Protein AF-A0A6B2K3G0-F1 (afdb_monomer_lite)

InterPro domains:
  IPR049713 Pr6Pr membrane protein-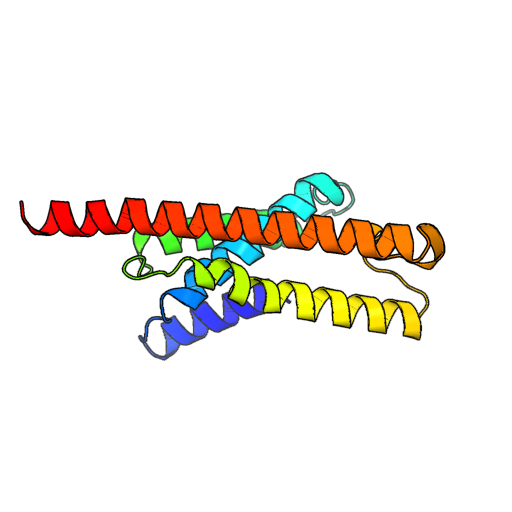like [NF038065] (28-147)

Structure (mmCIF, N/CA/C/O backbone):
data_AF-A0A6B2K3G0-F1
#
_entry.id   AF-A0A6B2K3G0-F1
#
loop_
_atom_site.group_PDB
_atom_site.id
_atom_site.type_symbol
_atom_site.label_atom_id
_atom_site.label_alt_id
_atom_site.label_comp_id
_atom_site.label_asym_id
_atom_site.label_entity_id
_atom_site.label_seq_id
_atom_site.pdbx_PDB_ins_code
_atom_site.Cartn_x
_atom_site.Cartn_y
_atom_site.Cartn_z
_atom_site.occupancy
_atom_site.B_iso_or_equiv
_atom_site.auth_seq_id
_atom_site.auth_comp_id
_atom_site.auth_asym_id
_atom_site.auth_atom_id
_atom_site.pdbx_PDB_model_num
ATOM 1 N N . MET A 1 1 ? 10.092 -2.793 0.991 1.00 72.56 1 MET A N 1
ATOM 2 C CA . MET A 1 1 ? 9.724 -1.610 1.808 1.00 72.56 1 MET A CA 1
ATOM 3 C C . MET A 1 1 ? 8.441 -1.836 2.607 1.00 72.56 1 MET A C 1
ATOM 5 O O . MET A 1 1 ? 8.495 -1.721 3.820 1.00 72.56 1 MET A O 1
ATOM 9 N N . THR A 1 2 ? 7.319 -2.225 1.991 1.00 83.81 2 THR A N 1
ATOM 10 C CA . THR A 1 2 ? 6.029 -2.408 2.698 1.00 83.81 2 THR A CA 1
ATOM 11 C C . THR A 1 2 ? 6.069 -3.428 3.845 1.00 83.81 2 THR A C 1
ATOM 13 O O . THR A 1 2 ? 5.477 -3.186 4.888 1.00 83.81 2 THR A O 1
ATOM 16 N N . ASN A 1 3 ? 6.826 -4.523 3.719 1.00 86.69 3 ASN A N 1
ATOM 17 C CA . ASN A 1 3 ? 6.933 -5.511 4.803 1.00 86.69 3 ASN A CA 1
ATOM 18 C C . ASN A 1 3 ? 7.649 -4.964 6.048 1.00 86.69 3 ASN A C 1
ATOM 20 O O . ASN A 1 3 ? 7.252 -5.284 7.160 1.00 86.69 3 ASN A O 1
ATOM 24 N N . TRP A 1 4 ? 8.609 -4.048 5.885 1.00 88.56 4 TRP A N 1
ATOM 25 C CA . TRP A 1 4 ? 9.209 -3.343 7.021 1.00 88.56 4 TRP A CA 1
ATOM 26 C C . TRP A 1 4 ? 8.207 -2.423 7.721 1.00 88.56 4 TRP A C 1
ATOM 28 O O . TRP A 1 4 ? 8.224 -2.347 8.945 1.00 88.56 4 TRP A O 1
ATOM 38 N N . LEU A 1 5 ? 7.297 -1.779 6.974 1.00 91.56 5 LEU A N 1
ATOM 39 C CA . LEU A 1 5 ? 6.210 -1.002 7.579 1.00 91.56 5 LEU A CA 1
ATOM 40 C C . LEU A 1 5 ? 5.283 -1.887 8.408 1.00 91.56 5 LEU A C 1
ATOM 42 O O . LEU A 1 5 ? 4.907 -1.491 9.508 1.00 91.56 5 LEU A O 1
ATOM 46 N N . VAL A 1 6 ? 4.928 -3.070 7.899 1.00 92.69 6 VAL A N 1
ATOM 47 C CA . VAL A 1 6 ? 4.128 -4.050 8.646 1.00 92.69 6 VAL A CA 1
ATOM 48 C C . VAL A 1 6 ? 4.860 -4.424 9.931 1.00 92.69 6 VAL A C 1
ATOM 50 O O . VAL A 1 6 ? 4.324 -4.205 11.012 1.00 92.69 6 VAL A O 1
ATOM 53 N N . THR A 1 7 ? 6.105 -4.892 9.837 1.00 92.44 7 THR A N 1
ATOM 54 C CA . THR A 1 7 ? 6.894 -5.293 11.008 1.00 92.44 7 THR A CA 1
ATOM 55 C C . THR A 1 7 ? 7.005 -4.167 12.033 1.00 92.44 7 THR A C 1
ATOM 57 O O . THR A 1 7 ? 6.699 -4.380 13.201 1.00 92.44 7 THR A O 1
ATOM 60 N N . ALA A 1 8 ? 7.360 -2.951 11.609 1.00 93.44 8 ALA A N 1
ATOM 61 C CA . ALA A 1 8 ? 7.457 -1.796 12.499 1.00 93.44 8 ALA A CA 1
ATOM 62 C C . ALA A 1 8 ? 6.113 -1.457 13.163 1.00 93.44 8 ALA A C 1
ATOM 64 O O . ALA A 1 8 ? 6.071 -1.163 14.353 1.00 93.44 8 ALA A O 1
ATOM 65 N N . SER A 1 9 ? 5.009 -1.549 12.417 1.00 93.00 9 SER A N 1
ATOM 66 C CA . SER A 1 9 ? 3.659 -1.291 12.929 1.00 93.00 9 SER A CA 1
ATOM 67 C C . SER A 1 9 ? 3.262 -2.293 14.016 1.00 93.00 9 SER A C 1
ATOM 69 O O . SER A 1 9 ? 2.759 -1.899 15.065 1.00 93.00 9 SER A O 1
ATOM 71 N N . PHE A 1 10 ? 3.507 -3.586 13.791 1.00 93.00 10 PHE A N 1
ATOM 72 C CA . PHE A 1 10 ? 3.187 -4.628 14.768 1.00 93.00 10 PHE A CA 1
ATOM 73 C C . PHE A 1 10 ? 4.125 -4.605 15.978 1.00 93.00 10 PHE A C 1
ATOM 75 O O . PHE A 1 10 ? 3.652 -4.758 17.101 1.00 93.00 10 PHE A O 1
ATOM 82 N N . LEU A 1 11 ? 5.419 -4.337 15.779 1.00 94.62 11 LEU A N 1
ATOM 83 C CA . LEU A 1 11 ? 6.362 -4.137 16.882 1.00 94.62 11 LEU A CA 1
ATOM 84 C C . LEU A 1 11 ? 5.977 -2.933 17.741 1.00 94.62 11 LEU A C 1
ATOM 86 O O . LEU A 1 11 ? 6.011 -3.028 18.962 1.00 94.62 11 LEU A O 1
ATOM 90 N N . TRP A 1 12 ? 5.562 -1.826 17.122 1.00 94.75 12 TRP A N 1
ATOM 91 C CA . TRP A 1 12 ? 5.079 -0.656 17.849 1.00 94.75 12 TRP A CA 1
ATOM 92 C C . TRP A 1 12 ? 3.866 -0.990 18.722 1.00 94.75 12 TRP A C 1
ATOM 94 O O . TRP A 1 12 ? 3.862 -0.668 19.909 1.00 94.75 12 TRP A O 1
ATOM 104 N N . MET A 1 13 ? 2.858 -1.668 18.162 1.00 93.38 13 MET A N 1
ATOM 105 C CA . MET A 1 13 ? 1.674 -2.087 18.923 1.00 93.38 13 MET A CA 1
ATOM 106 C C . MET A 1 13 ? 2.043 -3.033 20.073 1.00 93.38 13 MET A C 1
ATOM 108 O O . MET A 1 13 ? 1.527 -2.875 21.175 1.00 93.38 13 MET A O 1
ATOM 112 N N . ALA A 1 14 ? 2.964 -3.974 19.845 1.00 93.44 14 ALA A N 1
ATOM 113 C CA . ALA A 1 14 ? 3.429 -4.905 20.871 1.00 93.44 14 ALA A CA 1
ATOM 114 C C . ALA A 1 14 ? 4.224 -4.212 21.991 1.00 93.44 14 ALA A C 1
ATOM 116 O O . ALA A 1 14 ? 4.052 -4.546 23.158 1.00 93.44 14 ALA A O 1
ATOM 117 N N . ALA A 1 15 ? 5.075 -3.240 21.650 1.00 94.94 15 ALA A N 1
ATOM 118 C CA . ALA A 1 15 ? 5.922 -2.537 22.611 1.00 94.94 15 ALA A CA 1
ATOM 119 C C . ALA A 1 15 ? 5.160 -1.489 23.436 1.00 94.94 15 ALA A C 1
ATOM 121 O O . ALA A 1 15 ? 5.487 -1.265 24.597 1.00 94.94 15 ALA A O 1
ATOM 122 N N . THR A 1 16 ? 4.166 -0.827 22.838 1.00 93.00 16 THR A N 1
ATOM 123 C CA . THR A 1 16 ? 3.450 0.293 23.476 1.00 93.00 16 THR A CA 1
ATOM 124 C C . THR A 1 16 ? 2.084 -0.095 24.035 1.00 93.00 16 THR A C 1
ATOM 126 O O . THR A 1 16 ? 1.527 0.640 24.844 1.00 93.00 16 THR A O 1
ATOM 129 N N . GLY A 1 17 ? 1.503 -1.207 23.573 1.00 88.88 17 GLY A N 1
ATOM 130 C CA . GLY A 1 17 ? 0.100 -1.550 23.821 1.00 88.88 17 GLY A CA 1
ATOM 131 C C . GLY A 1 17 ? -0.897 -0.613 23.122 1.00 88.88 17 GLY A C 1
ATOM 132 O O . GLY A 1 17 ? -2.107 -0.799 23.247 1.00 88.88 17 GLY A O 1
ATOM 133 N N . CYS A 1 18 ? -0.426 0.395 22.377 1.00 87.69 18 CYS A N 1
ATOM 134 C CA . CYS A 1 18 ? -1.277 1.362 21.698 1.00 87.69 18 CYS A CA 1
ATOM 135 C C . CYS A 1 18 ? -1.667 0.866 20.303 1.00 87.69 18 CYS A C 1
ATOM 137 O O . CYS A 1 18 ? -0.814 0.542 19.476 1.00 87.69 18 CYS A O 1
ATOM 139 N N . GLY A 1 19 ? -2.968 0.878 20.012 1.00 85.81 19 GLY A N 1
ATOM 140 C CA . GLY A 1 19 ? -3.477 0.613 18.669 1.00 85.81 19 GLY A CA 1
ATOM 141 C C . GLY A 1 19 ? -3.107 1.716 17.671 1.00 85.81 19 GLY A C 1
ATOM 142 O O . GLY A 1 19 ? -2.930 2.882 18.025 1.00 85.81 19 GLY A O 1
ATOM 143 N N . LEU A 1 20 ? -3.031 1.352 16.392 1.00 88.00 20 LEU A N 1
ATOM 144 C CA . LEU A 1 20 ? -2.823 2.302 15.298 1.00 88.00 20 LEU A CA 1
ATOM 145 C C . LEU A 1 20 ? -4.160 2.908 14.855 1.00 88.00 20 LEU A C 1
ATOM 147 O O . LEU A 1 20 ? -5.193 2.236 14.823 1.00 88.00 20 LEU A O 1
ATOM 151 N N . GLY A 1 21 ? -4.150 4.186 14.469 1.00 86.88 21 GLY A N 1
ATOM 152 C CA . GLY A 1 21 ? -5.357 4.856 13.981 1.00 86.88 21 GLY A CA 1
ATOM 153 C C . GLY A 1 21 ? -5.921 4.168 12.734 1.00 86.88 21 GLY A C 1
ATOM 154 O O . GLY A 1 21 ? -5.164 3.809 11.841 1.00 86.88 21 GLY A O 1
ATOM 155 N N . ARG A 1 22 ? -7.252 4.043 12.636 1.00 89.06 22 ARG A N 1
ATOM 156 C CA . ARG A 1 22 ? -8.009 3.298 11.595 1.00 89.06 22 ARG A CA 1
ATOM 157 C C . ARG A 1 22 ? -7.526 3.420 10.142 1.00 89.06 22 ARG A C 1
ATOM 159 O O . ARG A 1 22 ? -7.678 2.483 9.365 1.00 89.06 22 ARG A O 1
ATOM 166 N N . LEU A 1 23 ? -6.959 4.568 9.764 1.00 92.88 23 LEU A N 1
ATOM 167 C CA . LEU A 1 23 ? -6.423 4.799 8.420 1.00 92.88 23 LEU A CA 1
ATOM 168 C C . LEU A 1 23 ? -5.218 3.904 8.116 1.00 92.88 23 LEU A C 1
ATOM 170 O O . LEU A 1 23 ? -5.066 3.454 6.985 1.00 92.88 23 LEU A O 1
ATOM 174 N N . TRP A 1 24 ? -4.357 3.663 9.101 1.00 94.25 24 TRP A N 1
ATOM 175 C CA . TRP A 1 24 ? -3.071 3.015 8.885 1.00 94.25 24 TRP A CA 1
ATOM 176 C C . TRP A 1 24 ? -3.186 1.494 8.712 1.00 94.25 24 TRP A C 1
ATOM 178 O O . TRP A 1 24 ? -2.733 1.003 7.680 1.00 94.25 24 TRP A O 1
ATOM 188 N N . PRO A 1 25 ? -3.865 0.736 9.602 1.00 93.94 25 PRO A N 1
ATOM 189 C CA . PRO A 1 25 ? -4.087 -0.697 9.410 1.00 93.94 25 PRO A CA 1
ATOM 190 C C . PRO A 1 25 ? -4.761 -1.053 8.085 1.00 93.94 25 PRO A C 1
ATOM 192 O O . PRO A 1 25 ? -4.322 -1.972 7.403 1.00 93.94 25 PRO A O 1
ATOM 195 N N . ALA A 1 26 ? -5.793 -0.306 7.686 1.00 94.44 26 ALA 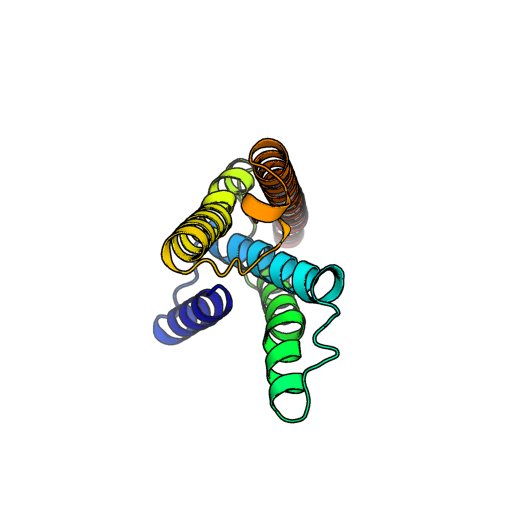A N 1
ATOM 196 C CA . ALA A 1 26 ? -6.451 -0.544 6.406 1.00 94.44 26 ALA A CA 1
ATOM 197 C C . ALA A 1 26 ? -5.517 -0.208 5.222 1.00 94.44 26 ALA A C 1
ATOM 199 O O . ALA A 1 26 ? -5.466 -0.951 4.245 1.00 94.44 26 ALA A O 1
ATOM 200 N N . GLY A 1 27 ? -4.688 0.835 5.335 1.00 95.38 27 GLY A N 1
ATOM 201 C CA . GLY A 1 27 ? -3.620 1.097 4.364 1.00 95.38 27 GLY A CA 1
ATOM 202 C C . GLY A 1 27 ? -2.641 -0.076 4.237 1.00 95.38 27 GLY A C 1
ATOM 203 O O . GLY A 1 27 ? -2.354 -0.508 3.123 1.00 95.38 27 GLY A O 1
ATOM 204 N N . LEU A 1 28 ? -2.198 -0.660 5.360 1.00 95.75 28 LEU A N 1
ATOM 205 C CA . LEU A 1 28 ? -1.323 -1.841 5.363 1.00 95.75 28 LEU A CA 1
ATOM 206 C C . LEU A 1 28 ? -1.958 -3.029 4.629 1.00 95.75 28 LEU A C 1
ATOM 208 O O . LEU A 1 28 ? -1.271 -3.672 3.835 1.00 95.75 28 LEU A O 1
ATOM 212 N N . VAL A 1 29 ? -3.252 -3.295 4.845 1.00 96.75 29 VAL A N 1
ATOM 213 C CA . VAL A 1 29 ? -3.991 -4.338 4.110 1.00 96.75 29 VAL A CA 1
ATOM 214 C C . VAL A 1 29 ? -3.950 -4.064 2.610 1.00 96.75 29 VAL A C 1
ATOM 216 O O . VAL A 1 29 ? -3.542 -4.933 1.847 1.00 96.75 29 VAL A O 1
ATOM 219 N N . LEU A 1 30 ? -4.306 -2.851 2.179 1.00 96.31 30 LEU A N 1
ATOM 220 C CA . LEU A 1 30 ? -4.311 -2.491 0.760 1.00 96.31 30 LEU A CA 1
ATOM 221 C C . LEU A 1 30 ? -2.924 -2.655 0.122 1.00 96.31 30 LEU A C 1
ATOM 223 O O . LEU A 1 30 ? -2.785 -3.293 -0.922 1.00 96.31 30 LEU A O 1
ATOM 227 N N . TRP A 1 31 ? -1.891 -2.085 0.747 1.00 95.88 31 TRP A N 1
ATOM 228 C CA . TRP A 1 31 ? -0.540 -2.092 0.192 1.00 95.88 31 TRP A CA 1
ATOM 229 C C . TRP A 1 31 ? 0.046 -3.502 0.125 1.00 95.88 31 TRP A C 1
ATOM 231 O O . TRP A 1 31 ? 0.693 -3.835 -0.865 1.00 95.88 31 TRP A O 1
ATOM 241 N N . THR A 1 32 ? -0.174 -4.335 1.147 1.00 95.06 32 THR A N 1
ATOM 242 C CA . THR A 1 32 ? 0.320 -5.723 1.165 1.00 95.06 32 THR A CA 1
ATOM 243 C C . THR A 1 32 ? -0.469 -6.629 0.224 1.00 95.06 32 THR A C 1
ATOM 245 O O . THR A 1 32 ? 0.142 -7.432 -0.479 1.00 95.06 32 THR A O 1
ATOM 248 N N . ALA A 1 33 ? -1.793 -6.464 0.131 1.00 94.06 33 ALA A N 1
ATOM 249 C CA . ALA A 1 33 ? -2.634 -7.224 -0.792 1.00 94.06 33 ALA A CA 1
ATOM 250 C C . ALA A 1 33 ? -2.234 -6.982 -2.252 1.00 94.06 33 ALA A C 1
ATOM 252 O O . ALA A 1 33 ? -2.054 -7.935 -3.010 1.00 94.06 33 ALA A O 1
ATOM 253 N N . ILE A 1 34 ? -2.020 -5.721 -2.643 1.00 90.25 34 ILE A N 1
ATOM 254 C CA . ILE A 1 34 ? -1.589 -5.413 -4.010 1.00 90.25 34 ILE A CA 1
ATOM 255 C C . ILE A 1 34 ? -0.156 -5.899 -4.262 1.00 90.25 34 ILE A C 1
ATOM 257 O O . ILE A 1 34 ? 0.135 -6.389 -5.351 1.00 90.25 34 ILE A O 1
ATOM 261 N N . LEU A 1 35 ? 0.728 -5.853 -3.258 1.00 90.31 35 LEU A N 1
ATOM 262 C CA . LEU A 1 35 ? 2.072 -6.428 -3.371 1.00 90.31 35 LEU A CA 1
ATOM 263 C C . LEU A 1 35 ? 2.025 -7.934 -3.679 1.00 90.31 35 LEU A C 1
ATOM 265 O O . LEU A 1 35 ? 2.785 -8.413 -4.520 1.00 90.31 35 LEU A O 1
ATOM 269 N N . GLY A 1 36 ? 1.139 -8.675 -3.007 1.00 90.12 36 GLY A N 1
ATOM 270 C CA . GLY A 1 36 ? 0.903 -10.093 -3.278 1.00 90.12 36 GLY A CA 1
ATOM 271 C C . GLY A 1 36 ? 0.310 -10.326 -4.666 1.00 90.12 36 GLY A C 1
ATOM 272 O O . GLY A 1 36 ? 0.807 -11.159 -5.421 1.00 90.12 36 GLY A O 1
ATOM 273 N N . LEU A 1 37 ? -0.695 -9.531 -5.046 1.00 89.81 37 LEU A N 1
ATOM 274 C CA . LEU A 1 37 ? -1.326 -9.609 -6.364 1.00 89.81 37 LEU A CA 1
ATOM 275 C C . LEU A 1 37 ? -0.309 -9.415 -7.494 1.00 89.81 37 LEU A C 1
ATOM 277 O O . LEU A 1 37 ? -0.254 -10.227 -8.414 1.00 89.81 37 LEU A O 1
ATOM 281 N N . VAL A 1 38 ? 0.521 -8.373 -7.415 1.00 87.00 38 VAL A N 1
ATOM 282 C CA . VAL A 1 38 ? 1.575 -8.096 -8.402 1.00 87.00 38 VAL A CA 1
ATOM 283 C C . VAL A 1 38 ? 2.585 -9.240 -8.451 1.00 87.00 38 VAL A C 1
ATOM 285 O O . VAL A 1 38 ? 2.966 -9.669 -9.536 1.00 87.00 38 VAL A O 1
ATOM 288 N N . PHE A 1 39 ? 2.983 -9.779 -7.298 1.00 87.69 39 PHE A N 1
ATOM 289 C CA . PHE A 1 39 ? 3.929 -10.889 -7.242 1.00 87.69 39 PHE A CA 1
ATOM 290 C C . PHE A 1 39 ? 3.406 -12.145 -7.952 1.00 87.69 39 PHE A C 1
ATOM 292 O O . PHE A 1 39 ? 4.119 -12.737 -8.760 1.00 87.69 39 PHE A O 1
ATOM 299 N N . PHE A 1 40 ? 2.157 -12.539 -7.694 1.00 87.00 40 PHE A N 1
ATOM 300 C CA . PHE A 1 40 ? 1.591 -13.749 -8.294 1.00 87.00 40 PHE A CA 1
ATOM 301 C C . PHE A 1 40 ? 1.177 -13.578 -9.754 1.00 87.00 40 PHE A C 1
ATOM 303 O O . PHE A 1 40 ? 1.262 -14.542 -10.509 1.00 87.00 40 PHE A O 1
ATOM 310 N N . THR A 1 41 ? 0.748 -12.382 -10.162 1.00 83.12 41 THR A N 1
ATOM 311 C CA . THR A 1 41 ? 0.238 -12.157 -11.525 1.00 83.12 41 THR A CA 1
ATOM 312 C C . THR A 1 41 ? 1.305 -11.642 -12.484 1.00 83.12 41 THR A C 1
ATOM 314 O O . THR A 1 41 ? 1.446 -12.180 -13.576 1.00 83.12 41 THR A O 1
ATOM 317 N N . LEU A 1 42 ? 2.075 -10.625 -12.088 1.00 79.31 42 LEU A N 1
ATOM 318 C CA . LEU A 1 42 ? 3.036 -9.954 -12.968 1.00 79.31 42 LEU A CA 1
ATOM 319 C C . LEU A 1 42 ? 4.453 -10.517 -12.843 1.00 79.31 42 LEU A C 1
ATOM 321 O O . LEU A 1 42 ? 5.202 -10.474 -13.812 1.00 79.31 42 LEU A O 1
ATOM 325 N N . LEU A 1 43 ? 4.830 -11.040 -11.671 1.00 80.06 43 LEU A N 1
ATOM 326 C CA . LEU A 1 43 ? 6.187 -11.552 -11.409 1.00 80.06 43 LEU A CA 1
ATOM 327 C C . LEU A 1 43 ? 6.277 -13.088 -11.421 1.00 80.06 43 LEU A C 1
ATOM 329 O O . LEU A 1 43 ? 7.281 -13.656 -10.989 1.00 80.06 43 LEU A O 1
ATOM 333 N N . GLY A 1 44 ? 5.229 -13.777 -11.883 1.00 81.06 44 GLY A N 1
ATOM 334 C CA . GLY A 1 44 ? 5.228 -15.236 -12.032 1.00 81.06 44 GLY A CA 1
ATOM 335 C C . GLY A 1 44 ? 5.322 -16.014 -10.714 1.00 81.06 44 GLY A C 1
ATOM 336 O O . GLY A 1 44 ? 5.774 -17.157 -10.705 1.00 81.06 44 GLY A O 1
ATOM 337 N N . GLY A 1 45 ? 4.951 -15.407 -9.581 1.00 79.38 45 GLY A N 1
ATOM 338 C CA . GLY A 1 45 ? 4.842 -16.094 -8.289 1.00 79.38 45 GLY A CA 1
ATOM 339 C C . GLY A 1 45 ? 6.161 -16.627 -7.719 1.00 79.38 45 GLY A C 1
ATOM 340 O O . GLY A 1 45 ? 6.146 -17.553 -6.903 1.00 79.38 45 GLY A O 1
ATOM 341 N N . GLY A 1 46 ? 7.299 -16.077 -8.151 1.00 74.75 46 GLY A N 1
ATOM 342 C CA . GLY A 1 46 ? 8.621 -16.539 -7.725 1.00 74.75 46 GLY A CA 1
ATOM 343 C C . GLY A 1 46 ? 8.994 -17.903 -8.302 1.00 74.75 46 GLY A C 1
ATOM 344 O O . GLY A 1 46 ? 9.659 -18.679 -7.629 1.00 74.75 46 GLY A O 1
ATOM 345 N N . ALA A 1 47 ? 8.566 -18.219 -9.528 1.00 70.31 47 ALA A N 1
ATOM 346 C CA . ALA A 1 47 ? 8.895 -19.482 -10.197 1.00 70.31 47 ALA A CA 1
ATOM 347 C C . ALA A 1 47 ? 10.409 -19.773 -10.287 1.00 70.31 47 ALA A C 1
ATOM 349 O O . ALA A 1 47 ? 10.794 -20.930 -10.398 1.00 70.31 47 ALA A O 1
ATOM 350 N N . ALA A 1 48 ? 11.256 -18.742 -10.206 1.00 69.62 48 ALA A N 1
ATOM 351 C CA . ALA A 1 48 ? 12.712 -18.866 -10.244 1.00 69.62 48 ALA A CA 1
ATOM 352 C C . ALA A 1 48 ? 13.391 -18.899 -8.856 1.00 69.62 48 ALA A C 1
ATOM 354 O O . ALA A 1 48 ? 14.618 -18.915 -8.792 1.00 69.62 48 ALA A O 1
ATOM 355 N N . THR A 1 49 ? 12.648 -18.845 -7.741 1.00 79.00 49 THR A N 1
ATOM 356 C CA . THR A 1 49 ? 13.251 -18.870 -6.397 1.00 79.00 49 THR A CA 1
ATOM 357 C C . THR A 1 49 ? 13.245 -20.279 -5.810 1.00 79.00 49 THR A C 1
ATOM 359 O O . THR A 1 49 ? 12.203 -20.918 -5.715 1.00 79.00 49 THR A O 1
ATOM 362 N N . GLU A 1 50 ? 14.411 -20.756 -5.369 1.00 84.25 50 GLU A N 1
ATOM 363 C CA . GLU A 1 50 ? 14.588 -22.081 -4.759 1.00 84.25 50 GLU A CA 1
ATOM 364 C C . GLU A 1 50 ? 15.049 -21.987 -3.293 1.00 84.25 50 GLU A C 1
ATOM 366 O O . GLU A 1 50 ? 15.428 -20.920 -2.792 1.00 84.25 50 GLU A O 1
ATOM 371 N N . GLY A 1 51 ? 14.985 -23.114 -2.577 1.00 88.06 51 GLY A N 1
ATOM 372 C CA . GLY A 1 51 ? 15.451 -23.233 -1.195 1.00 88.06 51 GLY A CA 1
ATOM 373 C C . GLY A 1 51 ? 14.780 -22.238 -0.240 1.00 88.06 51 GLY A C 1
ATOM 374 O O . GLY A 1 51 ? 13.559 -22.081 -0.226 1.00 88.06 51 GLY A O 1
ATOM 375 N N . ILE A 1 52 ? 15.580 -21.540 0.572 1.00 88.94 52 ILE A N 1
ATOM 376 C CA . ILE A 1 52 ? 15.070 -20.548 1.533 1.00 88.94 52 ILE A CA 1
ATOM 377 C C . ILE A 1 52 ? 14.423 -19.334 0.845 1.00 88.94 52 ILE A C 1
ATOM 379 O O . ILE A 1 52 ? 13.474 -18.753 1.374 1.00 88.94 52 ILE A O 1
ATOM 383 N N . GLY A 1 53 ? 14.882 -18.977 -0.360 1.00 87.00 53 GLY A N 1
ATOM 384 C CA . GLY A 1 53 ? 14.350 -17.846 -1.121 1.00 87.00 53 GLY A CA 1
ATOM 385 C C . GLY A 1 53 ? 12.886 -18.041 -1.512 1.00 87.00 53 GLY A C 1
ATOM 386 O O . GLY A 1 53 ? 12.104 -17.089 -1.482 1.00 87.00 53 GLY A O 1
ATOM 387 N N . TRP A 1 54 ? 12.489 -19.284 -1.793 1.00 88.25 54 TRP A N 1
ATOM 388 C CA . TRP A 1 54 ? 11.101 -19.652 -2.075 1.00 88.25 54 TRP A CA 1
ATOM 389 C C . TRP A 1 54 ? 10.173 -19.350 -0.890 1.00 88.25 54 TRP A C 1
ATOM 391 O O . TRP A 1 54 ? 9.116 -18.731 -1.058 1.00 88.25 54 TRP A O 1
ATOM 401 N N . TRP A 1 55 ? 10.597 -19.736 0.320 1.00 88.31 55 TRP A N 1
ATOM 402 C CA . TRP A 1 55 ? 9.849 -19.509 1.559 1.00 88.31 55 TRP A CA 1
ATOM 403 C C . TRP A 1 55 ? 9.769 -18.031 1.910 1.00 88.31 55 TRP A C 1
ATOM 405 O O . TRP A 1 55 ? 8.691 -17.542 2.243 1.00 88.31 55 TRP A O 1
ATOM 415 N N . ILE A 1 56 ? 10.880 -17.300 1.784 1.00 88.81 56 ILE A N 1
ATOM 416 C CA . ILE A 1 56 ? 10.911 -15.855 2.030 1.00 88.81 56 ILE A CA 1
ATOM 417 C C . ILE A 1 56 ? 9.938 -15.148 1.085 1.00 88.81 56 ILE A C 1
ATOM 419 O O . ILE A 1 56 ? 9.110 -14.363 1.550 1.00 88.81 56 ILE A O 1
ATOM 423 N N . ALA A 1 57 ? 9.981 -15.463 -0.213 1.00 88.25 57 ALA A N 1
ATOM 424 C CA . ALA A 1 57 ? 9.112 -14.846 -1.209 1.00 88.25 57 ALA A CA 1
ATOM 425 C C . ALA A 1 57 ? 7.627 -15.099 -0.902 1.00 88.25 57 ALA A C 1
ATOM 427 O O . ALA A 1 57 ? 6.842 -14.157 -0.797 1.00 88.25 57 ALA A O 1
ATOM 428 N N . ARG A 1 58 ? 7.228 -16.352 -0.659 1.00 88.88 58 ARG A N 1
ATOM 429 C CA . ARG A 1 58 ? 5.833 -16.677 -0.309 1.00 88.88 58 ARG A CA 1
ATOM 430 C C . ARG A 1 58 ? 5.412 -16.123 1.046 1.00 88.88 58 ARG A C 1
ATOM 432 O O . ARG A 1 58 ? 4.276 -15.678 1.191 1.00 88.88 58 ARG A O 1
ATOM 439 N N . GLY A 1 59 ? 6.318 -16.070 2.015 1.00 90.56 59 GLY A N 1
ATOM 440 C CA . GLY A 1 59 ? 6.082 -15.392 3.285 1.00 90.56 59 GLY A CA 1
ATOM 441 C C . GLY A 1 59 ? 5.723 -13.919 3.073 1.00 90.56 59 GLY A C 1
ATOM 442 O O . GLY A 1 59 ? 4.713 -13.441 3.580 1.00 90.56 59 GLY A O 1
ATOM 443 N N . HIS A 1 60 ? 6.510 -13.225 2.248 1.00 90.25 60 HIS A N 1
ATOM 444 C CA . HIS A 1 60 ? 6.370 -11.794 1.978 1.00 90.25 60 HIS A CA 1
ATOM 445 C C . HIS A 1 60 ? 5.176 -11.444 1.084 1.00 90.25 60 HIS A C 1
ATOM 447 O O . HIS A 1 60 ? 4.638 -10.345 1.211 1.00 90.25 60 HIS A O 1
ATOM 453 N N . HIS A 1 61 ? 4.769 -12.352 0.195 1.00 92.19 61 HIS A N 1
ATOM 454 C CA . HIS A 1 61 ? 3.776 -12.067 -0.843 1.00 92.19 61 HIS A CA 1
ATOM 455 C C . HIS A 1 61 ? 2.460 -12.843 -0.710 1.00 92.19 61 HIS A C 1
ATOM 457 O O . HIS A 1 61 ? 1.494 -12.484 -1.374 1.00 92.19 61 HIS A O 1
ATOM 463 N N . ALA A 1 62 ? 2.379 -13.851 0.163 1.00 91.38 62 ALA A N 1
ATOM 464 C CA . ALA A 1 62 ? 1.131 -14.548 0.490 1.00 91.38 62 ALA A CA 1
ATOM 465 C C . ALA A 1 62 ? 0.825 -14.511 1.988 1.00 91.38 62 ALA A C 1
ATOM 467 O O . ALA A 1 62 ? -0.219 -14.000 2.386 1.00 91.38 62 ALA A O 1
ATOM 468 N N . VAL A 1 63 ? 1.740 -15.012 2.824 1.00 93.44 63 VAL A N 1
ATOM 469 C CA . VAL A 1 63 ? 1.455 -15.227 4.253 1.00 93.44 63 VAL A CA 1
ATOM 470 C C . VAL A 1 63 ? 1.239 -13.907 4.989 1.00 93.44 63 VAL A C 1
ATOM 472 O O . VAL A 1 63 ? 0.208 -13.739 5.634 1.00 93.44 63 VAL A O 1
ATOM 475 N N . ILE A 1 64 ? 2.167 -12.951 4.866 1.00 93.81 64 ILE A N 1
ATOM 476 C CA . ILE A 1 64 ? 2.054 -11.636 5.513 1.00 93.81 64 ILE A CA 1
ATOM 477 C C . ILE A 1 64 ? 0.789 -10.891 5.052 1.00 93.81 64 ILE A C 1
ATOM 479 O O . ILE A 1 64 ? 0.025 -10.478 5.925 1.00 93.81 64 ILE A O 1
ATOM 483 N N . PRO A 1 65 ? 0.500 -10.742 3.741 1.00 95.06 65 PRO A N 1
ATOM 484 C CA . PRO A 1 65 ? -0.734 -10.095 3.292 1.00 95.06 65 PRO A CA 1
ATOM 485 C C . PRO A 1 65 ? -2.007 -10.717 3.879 1.00 95.06 65 PRO A C 1
ATOM 487 O O . PRO A 1 65 ? -2.875 -9.993 4.368 1.00 95.06 65 PRO A O 1
ATOM 490 N N . VAL A 1 66 ? -2.106 -12.052 3.889 1.00 95.50 66 VAL A N 1
ATOM 491 C CA . VAL A 1 66 ? -3.264 -12.759 4.456 1.00 95.50 66 VAL A CA 1
ATOM 492 C C . VAL A 1 66 ? -3.350 -12.543 5.965 1.00 95.50 66 VAL A C 1
ATOM 494 O O . VAL A 1 66 ? -4.418 -12.212 6.472 1.00 95.50 66 VAL A O 1
ATOM 497 N N . ALA A 1 67 ? -2.237 -12.665 6.688 1.00 95.31 67 ALA A N 1
ATOM 498 C CA . ALA A 1 67 ? -2.206 -12.473 8.134 1.00 95.31 67 ALA A CA 1
ATOM 499 C C . ALA A 1 67 ? -2.612 -11.045 8.534 1.00 95.31 67 ALA A C 1
ATOM 501 O O . ALA A 1 67 ? -3.422 -10.867 9.443 1.00 95.31 67 ALA A O 1
ATOM 502 N N . VAL A 1 68 ? -2.109 -10.027 7.826 1.00 96.19 68 VAL A N 1
ATOM 503 C CA . VAL A 1 68 ? -2.469 -8.618 8.055 1.00 96.19 68 VAL A CA 1
ATOM 504 C C . VAL A 1 68 ? -3.953 -8.382 7.771 1.00 96.19 68 VAL A C 1
ATOM 506 O O . VAL A 1 68 ? -4.615 -7.701 8.553 1.00 96.19 68 VAL A O 1
ATOM 509 N N . ALA A 1 69 ? -4.497 -8.967 6.698 1.00 96.12 69 ALA A N 1
ATOM 510 C CA . ALA A 1 69 ? -5.918 -8.871 6.374 1.00 96.12 69 ALA A CA 1
ATOM 511 C C . ALA A 1 69 ? -6.805 -9.530 7.442 1.00 96.12 69 ALA A C 1
ATOM 513 O O . ALA A 1 69 ? -7.747 -8.901 7.920 1.00 96.12 69 ALA A O 1
ATOM 514 N N . LEU A 1 70 ? -6.484 -10.756 7.863 1.00 96.06 70 LEU A N 1
ATOM 515 C CA . LEU A 1 70 ? -7.225 -11.468 8.909 1.00 96.06 70 LEU A CA 1
ATOM 516 C C . LEU A 1 70 ? -7.166 -10.728 10.247 1.00 96.06 70 LEU A C 1
ATOM 518 O O . LEU A 1 70 ? -8.191 -10.562 10.909 1.00 96.06 70 LEU A O 1
ATOM 522 N N . TRP A 1 71 ? -5.989 -10.224 10.623 1.00 95.62 71 TRP A N 1
ATOM 523 C CA . TRP A 1 71 ? -5.845 -9.421 11.831 1.00 95.62 71 TRP A CA 1
ATOM 524 C C . TRP A 1 71 ? -6.666 -8.128 11.752 1.00 95.62 71 TRP A C 1
ATOM 526 O O . TRP A 1 71 ? -7.355 -7.766 12.704 1.00 95.62 71 TRP A O 1
ATOM 536 N N . TRP A 1 72 ? -6.654 -7.446 10.604 1.00 95.56 72 TRP A N 1
ATOM 537 C CA . TRP A 1 72 ? -7.451 -6.239 10.407 1.00 95.56 72 TRP A CA 1
ATOM 538 C C . TRP A 1 72 ? -8.957 -6.512 10.522 1.00 95.56 72 TRP A C 1
ATOM 540 O O . TRP A 1 72 ? -9.675 -5.737 11.156 1.00 95.56 72 TRP A O 1
ATOM 550 N N . LEU A 1 73 ? -9.426 -7.633 9.966 1.00 93.56 73 LEU A N 1
ATOM 551 C CA . LEU A 1 73 ? -10.819 -8.067 10.077 1.00 93.56 73 LEU A CA 1
ATOM 552 C C . LEU A 1 73 ? -11.221 -8.322 11.536 1.00 93.56 73 LEU A C 1
ATOM 554 O O . LEU A 1 73 ? -12.271 -7.844 11.957 1.00 93.56 73 LEU A O 1
ATOM 558 N N . GLY A 1 74 ? -10.384 -9.012 12.313 1.00 91.50 74 GLY A N 1
ATOM 559 C CA . GLY A 1 74 ? -10.704 -9.380 13.695 1.00 91.50 74 GLY A CA 1
ATOM 560 C C . GLY A 1 74 ? -10.527 -8.260 14.723 1.00 91.50 74 GLY A C 1
ATOM 561 O O . GLY A 1 74 ? -11.318 -8.163 15.654 1.00 91.50 74 GLY A O 1
ATOM 562 N N . PHE A 1 75 ? -9.508 -7.408 14.568 1.00 90.38 75 PHE A N 1
ATOM 563 C CA . PHE A 1 75 ? -9.007 -6.599 15.691 1.00 90.38 75 PHE A CA 1
ATOM 564 C C . PHE A 1 75 ? -8.856 -5.105 15.398 1.00 90.38 75 PHE A C 1
ATOM 566 O O . PHE A 1 75 ? -8.887 -4.294 16.323 1.00 90.38 75 PHE A O 1
ATOM 573 N N . ALA A 1 76 ? -8.679 -4.701 14.137 1.00 90.94 76 ALA A N 1
ATOM 574 C CA . ALA A 1 76 ? -8.434 -3.295 13.826 1.00 90.94 76 ALA A CA 1
ATOM 575 C C . ALA A 1 76 ? -9.733 -2.463 13.823 1.00 90.94 76 ALA A C 1
ATOM 577 O O . ALA A 1 76 ? -10.794 -2.967 13.435 1.00 90.94 76 ALA A O 1
ATOM 578 N N . PRO A 1 77 ? -9.662 -1.164 14.176 1.00 86.38 77 PRO A N 1
ATOM 579 C CA . PRO A 1 77 ? -10.816 -0.273 14.130 1.00 86.38 77 PRO A CA 1
ATOM 580 C C . PRO A 1 77 ? -11.249 0.014 12.684 1.00 86.38 77 PRO A C 1
ATOM 582 O O . PRO A 1 77 ? -10.455 0.487 11.866 1.00 86.38 77 PRO A O 1
ATOM 585 N N . LYS A 1 78 ? -12.530 -0.232 12.381 1.00 88.56 78 LYS A N 1
ATOM 586 C CA . LYS A 1 78 ? -13.129 -0.076 11.036 1.00 88.56 78 LYS A CA 1
ATOM 587 C C . LYS A 1 78 ? -14.083 1.115 10.942 1.00 88.56 78 LYS A C 1
ATOM 589 O O . LYS A 1 78 ? -14.235 1.735 9.885 1.00 88.56 78 LYS A O 1
ATOM 594 N N . THR A 1 79 ? -14.721 1.458 12.057 1.00 85.38 79 THR A N 1
ATOM 595 C CA . THR A 1 79 ? -15.717 2.526 12.149 1.00 85.38 79 THR A CA 1
ATOM 596 C C . THR A 1 79 ? -15.115 3.902 11.846 1.00 85.38 79 THR A C 1
ATOM 598 O O . THR A 1 79 ? -13.984 4.231 12.202 1.00 85.38 79 THR A O 1
ATOM 601 N N . GLY A 1 80 ? -15.874 4.732 11.124 1.00 84.50 80 GLY A N 1
ATOM 602 C CA . GLY A 1 80 ? -15.458 6.099 10.787 1.00 84.50 80 GLY A CA 1
ATOM 603 C C . GLY A 1 80 ? -14.366 6.211 9.713 1.00 84.50 80 GLY A C 1
ATOM 604 O O . GLY A 1 80 ? -13.803 7.294 9.528 1.00 84.50 80 GLY A O 1
ATOM 605 N N . LEU A 1 81 ? -14.038 5.132 8.993 1.00 92.62 81 LEU A N 1
ATOM 606 C CA . LEU A 1 81 ? -13.141 5.205 7.841 1.00 92.62 81 LEU A CA 1
ATOM 607 C C . LEU A 1 81 ? -13.816 5.981 6.692 1.00 92.62 81 LEU A C 1
ATOM 609 O O . LEU A 1 81 ? -14.932 5.662 6.265 1.00 92.62 81 LEU A O 1
ATOM 613 N N . ALA A 1 82 ? -13.169 7.053 6.234 1.00 93.75 82 ALA A N 1
ATOM 614 C CA . ALA A 1 82 ? -13.700 7.951 5.211 1.00 93.75 82 ALA A CA 1
ATOM 615 C C . ALA A 1 82 ? -13.270 7.512 3.807 1.00 93.75 82 ALA A C 1
ATOM 617 O O . ALA A 1 82 ? -12.156 7.034 3.624 1.00 93.75 82 ALA A O 1
ATOM 618 N N . TRP A 1 83 ? -14.100 7.768 2.793 1.00 95.44 83 TRP A N 1
ATOM 619 C CA . TRP A 1 83 ? -13.768 7.481 1.387 1.00 95.44 83 TRP A CA 1
ATOM 620 C C . TRP A 1 83 ? -12.505 8.201 0.898 1.00 95.44 83 TRP A C 1
ATOM 622 O O . TRP A 1 83 ? -11.766 7.663 0.081 1.00 95.44 83 TRP A O 1
ATOM 632 N N . ARG A 1 84 ? -12.193 9.375 1.468 1.00 95.75 84 ARG A N 1
ATOM 633 C CA . ARG A 1 84 ? -10.937 10.101 1.208 1.00 95.75 84 ARG A CA 1
ATOM 634 C C . ARG A 1 84 ? -9.683 9.289 1.564 1.00 95.75 84 ARG A C 1
ATOM 636 O O . ARG A 1 84 ? -8.627 9.575 1.011 1.00 95.75 84 ARG A O 1
ATOM 643 N N . ALA A 1 85 ? -9.787 8.268 2.421 1.00 95.44 85 ALA A N 1
ATOM 644 C CA . ALA A 1 85 ? -8.673 7.376 2.744 1.00 95.44 85 ALA A CA 1
ATOM 645 C C . ALA A 1 85 ? -8.096 6.694 1.494 1.00 95.44 85 ALA A C 1
ATOM 647 O O . ALA A 1 85 ? -6.880 6.583 1.380 1.00 95.44 85 ALA A O 1
ATOM 648 N N . ALA A 1 86 ? -8.944 6.338 0.521 1.00 95.88 86 ALA A N 1
ATOM 649 C CA . ALA A 1 86 ? -8.505 5.729 -0.734 1.00 95.88 86 ALA A CA 1
ATOM 650 C C . ALA A 1 86 ? -7.537 6.626 -1.524 1.00 95.88 86 ALA A C 1
ATOM 652 O O . ALA A 1 86 ? -6.633 6.114 -2.171 1.00 95.88 86 ALA A O 1
ATOM 653 N N . LEU A 1 87 ? -7.692 7.955 -1.444 1.00 96.81 87 LEU A N 1
ATOM 654 C CA . LEU A 1 87 ? -6.754 8.909 -2.049 1.00 96.81 87 LEU A CA 1
ATOM 655 C C . LEU A 1 87 ? -5.481 9.057 -1.213 1.00 96.81 87 LEU A C 1
ATOM 657 O O . LEU A 1 87 ? -4.386 9.077 -1.763 1.00 96.81 87 LEU A O 1
ATOM 661 N N . VAL A 1 88 ? -5.612 9.124 0.115 1.00 97.12 88 VAL A N 1
ATOM 662 C CA . VAL A 1 88 ? -4.461 9.229 1.031 1.00 97.12 88 VAL A CA 1
ATOM 663 C C . VAL A 1 88 ? -3.513 8.042 0.856 1.00 97.12 88 VAL A C 1
ATOM 665 O O . VAL A 1 88 ? -2.296 8.215 0.817 1.00 97.12 88 VAL A O 1
ATOM 668 N N . TRP A 1 89 ? -4.052 6.834 0.690 1.00 97.31 89 TRP A N 1
ATOM 669 C CA . TRP A 1 89 ? -3.244 5.628 0.530 1.00 97.31 89 TRP A CA 1
ATOM 670 C C . TRP A 1 89 ? -2.478 5.546 -0.787 1.00 97.31 89 TRP A C 1
ATOM 672 O O . TRP A 1 89 ? -1.568 4.721 -0.864 1.00 97.31 89 TRP A O 1
ATOM 682 N N . LEU A 1 90 ? -2.774 6.400 -1.776 1.00 96.88 90 LEU A N 1
ATOM 683 C CA . LEU A 1 90 ? -1.959 6.527 -2.989 1.00 96.88 90 LEU A CA 1
ATOM 684 C C . LEU A 1 90 ? -0.583 7.137 -2.705 1.00 96.88 90 LEU A C 1
ATOM 686 O O . LEU A 1 90 ? 0.337 6.937 -3.491 1.00 96.88 90 LEU A O 1
ATOM 690 N N . GLY A 1 91 ? -0.410 7.829 -1.573 1.00 96.38 91 GLY A N 1
ATOM 691 C CA . GLY A 1 91 ? 0.871 8.435 -1.208 1.00 96.38 91 GLY A CA 1
ATOM 692 C C . GLY A 1 91 ? 2.012 7.416 -1.125 1.00 96.38 91 GLY A C 1
ATOM 693 O O . GLY A 1 91 ? 3.109 7.682 -1.608 1.00 96.38 91 GLY A O 1
ATOM 694 N N . TRP A 1 92 ? 1.748 6.221 -0.587 1.00 93.94 92 TRP A N 1
ATOM 695 C CA . TRP A 1 92 ? 2.763 5.169 -0.475 1.00 93.94 92 TRP A CA 1
ATOM 696 C C . TRP A 1 92 ? 3.230 4.607 -1.832 1.00 93.94 92 TRP A C 1
ATOM 698 O O . TRP A 1 92 ? 4.432 4.659 -2.105 1.00 93.94 92 TRP A O 1
ATOM 708 N N . PRO A 1 93 ? 2.345 4.112 -2.724 1.00 92.88 93 PRO A N 1
ATOM 709 C CA . PRO A 1 93 ? 2.762 3.697 -4.060 1.00 92.88 93 PRO A CA 1
ATOM 710 C C . PRO A 1 93 ? 3.331 4.859 -4.884 1.00 92.88 93 PRO A C 1
ATOM 712 O O . PRO A 1 93 ? 4.218 4.623 -5.697 1.00 92.88 93 PRO A O 1
ATOM 715 N N . ALA A 1 94 ? 2.898 6.105 -4.658 1.00 95.69 94 ALA A N 1
ATOM 716 C CA . ALA A 1 94 ? 3.463 7.265 -5.346 1.00 95.69 94 ALA A CA 1
ATOM 717 C C . ALA A 1 94 ? 4.916 7.528 -4.961 1.00 95.69 94 ALA A C 1
ATOM 719 O O . ALA A 1 94 ? 5.761 7.687 -5.841 1.00 95.69 94 ALA A O 1
ATOM 720 N N . LEU A 1 95 ? 5.224 7.482 -3.664 1.00 95.06 95 LEU A N 1
ATOM 721 C CA . LEU A 1 95 ? 6.599 7.553 -3.180 1.00 95.06 95 LEU A CA 1
ATOM 722 C C . LEU A 1 95 ? 7.451 6.428 -3.779 1.00 95.06 95 LEU A C 1
ATOM 724 O O . LEU A 1 95 ? 8.579 6.656 -4.207 1.00 95.06 95 LEU A O 1
ATOM 728 N N . TYR A 1 96 ? 6.895 5.220 -3.847 1.00 91.00 96 TYR A N 1
ATOM 729 C CA . TYR A 1 96 ? 7.596 4.068 -4.394 1.00 91.00 96 TYR A CA 1
ATOM 730 C C . TYR A 1 96 ? 7.905 4.214 -5.892 1.00 91.00 96 TYR A C 1
ATOM 732 O O . TYR A 1 96 ? 9.044 3.999 -6.305 1.00 91.00 96 TYR A O 1
ATOM 740 N N . VAL A 1 97 ? 6.917 4.619 -6.699 1.00 93.81 97 VAL A N 1
ATOM 741 C CA . VAL A 1 97 ? 7.103 4.898 -8.133 1.00 93.81 97 VAL A CA 1
ATOM 742 C C . VAL A 1 97 ? 8.145 5.996 -8.333 1.00 93.81 97 VAL A C 1
ATOM 744 O O . VAL A 1 97 ? 9.043 5.821 -9.150 1.00 93.81 97 VAL A O 1
ATOM 747 N N . ALA A 1 98 ? 8.089 7.081 -7.555 1.00 95.19 98 ALA A N 1
ATOM 748 C CA . ALA A 1 98 ? 9.071 8.160 -7.635 1.00 95.19 98 ALA A CA 1
ATOM 749 C C . ALA A 1 98 ? 10.501 7.663 -7.364 1.00 95.19 98 ALA A C 1
ATOM 751 O O . ALA A 1 98 ? 11.401 7.932 -8.157 1.00 95.19 98 ALA A O 1
ATOM 752 N N . ILE A 1 99 ? 10.707 6.879 -6.298 1.00 94.44 99 ILE A N 1
ATOM 753 C CA . ILE A 1 99 ? 12.015 6.281 -5.986 1.00 94.44 99 ILE A CA 1
ATOM 754 C C . ILE A 1 99 ? 12.482 5.366 -7.126 1.00 94.44 99 ILE A C 1
ATOM 756 O O . ILE A 1 99 ? 13.632 5.456 -7.552 1.00 94.44 99 ILE A O 1
ATOM 760 N N . ALA A 1 100 ? 11.602 4.506 -7.645 1.00 93.25 100 ALA A N 1
ATOM 761 C CA . ALA A 1 100 ? 11.941 3.578 -8.722 1.00 93.25 100 ALA A CA 1
ATOM 762 C C . ALA A 1 100 ? 12.304 4.302 -10.030 1.00 93.25 100 ALA A C 1
ATOM 764 O O . ALA A 1 100 ? 13.220 3.871 -10.727 1.00 93.25 100 ALA A O 1
ATOM 765 N N . MET A 1 101 ? 11.633 5.415 -10.343 1.00 93.88 101 MET A N 1
ATOM 766 C CA . MET A 1 101 ? 11.974 6.254 -11.493 1.00 93.88 101 MET A CA 1
ATOM 767 C C . MET A 1 101 ? 13.332 6.930 -11.312 1.00 93.88 101 MET A C 1
ATOM 769 O O . MET A 1 101 ? 14.157 6.862 -12.217 1.00 93.88 101 MET A O 1
ATOM 773 N N . VAL A 1 102 ? 13.594 7.537 -10.147 1.00 95.56 102 VAL A N 1
ATOM 774 C CA . VAL A 1 102 ? 14.902 8.147 -9.841 1.00 95.56 102 VAL A CA 1
ATOM 775 C C . VAL A 1 102 ? 16.021 7.120 -9.993 1.00 95.56 102 VAL A C 1
ATOM 777 O O . VAL A 1 102 ? 17.040 7.412 -10.612 1.00 95.56 102 VAL A O 1
ATOM 780 N N . TRP A 1 103 ? 15.809 5.902 -9.490 1.00 94.56 103 TRP A N 1
ATOM 781 C CA . TRP A 1 103 ? 16.762 4.809 -9.648 1.00 94.56 103 TRP A CA 1
ATOM 782 C C . TRP A 1 103 ? 16.973 4.457 -11.124 1.00 94.56 103 TRP A C 1
ATOM 784 O O . TRP A 1 103 ? 18.115 4.410 -11.574 1.00 94.56 103 TRP A O 1
ATOM 794 N N . GLY A 1 104 ? 15.891 4.280 -11.889 1.00 94.19 104 GLY A N 1
ATOM 795 C CA . GLY A 1 104 ? 15.957 3.975 -13.321 1.00 94.19 104 GLY A CA 1
ATOM 796 C C . GLY A 1 104 ? 16.714 5.023 -14.131 1.00 94.19 104 GLY A C 1
ATOM 797 O O . GLY A 1 104 ? 17.525 4.674 -14.984 1.00 94.19 104 GLY A O 1
ATOM 798 N N . PHE A 1 105 ? 16.527 6.304 -13.815 1.00 92.94 105 PHE A N 1
ATOM 799 C CA . PHE A 1 105 ? 17.286 7.388 -14.434 1.00 92.94 105 PHE A CA 1
ATOM 800 C C . PHE A 1 105 ? 18.761 7.401 -14.035 1.00 92.94 105 PHE A C 1
ATOM 802 O O . PHE A 1 105 ? 19.614 7.661 -14.879 1.00 92.94 105 PHE A O 1
ATOM 809 N N . ALA A 1 106 ? 19.064 7.147 -12.762 1.00 96.00 106 ALA A N 1
ATOM 810 C CA . ALA A 1 106 ? 20.425 7.228 -12.246 1.00 96.00 106 ALA A CA 1
ATOM 811 C C . ALA A 1 106 ? 21.294 6.030 -12.654 1.00 96.00 106 ALA A C 1
ATOM 813 O O . ALA A 1 106 ? 22.494 6.195 -12.857 1.00 96.00 106 ALA A O 1
ATOM 814 N N . SER A 1 107 ? 20.717 4.828 -12.757 1.00 95.44 107 SER A N 1
ATOM 815 C CA . SER A 1 107 ? 21.474 3.594 -13.013 1.00 95.44 107 SER A CA 1
ATOM 816 C C . SER A 1 107 ? 21.208 2.949 -14.373 1.00 95.44 107 SER A C 1
ATOM 818 O O . SER A 1 107 ? 21.916 2.015 -14.740 1.00 95.44 107 SER A O 1
ATOM 820 N N . GLY A 1 108 ? 20.163 3.369 -15.092 1.00 92.69 108 GLY A N 1
ATOM 821 C CA . GLY A 1 108 ? 19.673 2.687 -16.293 1.00 92.69 108 GLY A CA 1
ATOM 822 C C . GLY A 1 108 ? 18.904 1.387 -16.012 1.00 92.69 108 GLY A C 1
ATOM 823 O O . GLY A 1 108 ? 18.345 0.797 -16.935 1.00 92.69 108 GLY A O 1
ATOM 824 N N . PHE A 1 109 ? 18.832 0.938 -14.755 1.00 91.50 109 PHE A N 1
ATOM 825 C CA . PHE A 1 109 ? 18.088 -0.256 -14.359 1.00 91.50 109 PHE A CA 1
ATOM 826 C C . PHE A 1 109 ? 16.664 0.108 -13.940 1.00 91.50 109 PHE A C 1
ATOM 828 O O . PHE A 1 109 ? 16.465 0.752 -12.912 1.00 91.50 109 PHE A O 1
ATOM 835 N N . TRP A 1 110 ? 15.674 -0.355 -14.702 1.00 91.25 110 TRP A N 1
ATOM 836 C CA . TRP A 1 110 ? 14.254 -0.110 -14.452 1.00 91.25 110 TRP A CA 1
ATOM 837 C C . TRP A 1 110 ? 13.627 -1.305 -13.729 1.00 91.25 110 TRP A C 1
ATOM 839 O O . TRP A 1 110 ? 13.344 -2.317 -14.370 1.00 91.25 110 TRP A O 1
ATOM 849 N N . PRO A 1 111 ? 13.353 -1.216 -12.412 1.00 84.44 111 PRO A N 1
ATOM 850 C CA . PRO A 1 111 ? 12.914 -2.382 -11.641 1.00 84.44 111 PRO A CA 1
ATOM 851 C C . PRO A 1 111 ? 11.533 -2.900 -12.055 1.00 84.44 111 PRO A C 1
ATOM 853 O O . PRO A 1 111 ? 11.178 -4.035 -11.747 1.00 84.44 111 PRO A O 1
ATOM 856 N N . TYR A 1 112 ? 10.742 -2.058 -12.728 1.00 85.88 112 TYR A N 1
ATOM 857 C CA . TYR A 1 112 ? 9.406 -2.395 -13.189 1.00 85.88 112 TYR A CA 1
ATOM 858 C C . TYR A 1 112 ? 9.203 -1.958 -14.634 1.00 85.88 112 TYR A C 1
ATOM 860 O O . TYR A 1 112 ? 9.289 -0.772 -14.952 1.00 85.88 112 TYR A O 1
ATOM 868 N N . GLY A 1 113 ? 8.838 -2.912 -15.492 1.00 87.19 113 GLY A N 1
ATOM 869 C CA 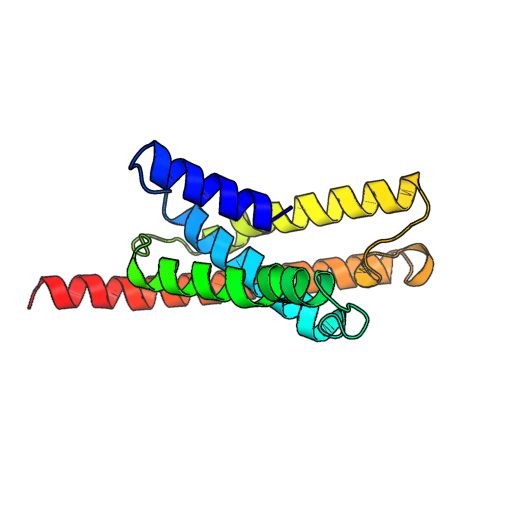. GLY A 1 113 ? 8.591 -2.643 -16.909 1.00 87.19 113 GLY A CA 1
ATOM 870 C C . GLY A 1 113 ? 7.505 -1.590 -17.135 1.00 87.19 113 GLY A C 1
ATOM 871 O O . GLY A 1 113 ? 7.626 -0.776 -18.037 1.00 87.19 113 GLY A O 1
ATOM 872 N N . PHE A 1 114 ? 6.486 -1.515 -16.268 1.00 88.75 114 PHE A N 1
ATOM 873 C CA . PHE A 1 114 ? 5.374 -0.573 -16.442 1.00 88.75 114 PHE A CA 1
ATOM 874 C C . PHE A 1 114 ? 5.771 0.909 -16.320 1.00 88.75 114 PHE A C 1
ATOM 876 O O . PHE A 1 114 ? 5.029 1.751 -16.817 1.00 88.75 114 PHE A O 1
ATOM 883 N N . ILE A 1 115 ? 6.918 1.222 -15.703 1.00 92.31 115 ILE A N 1
ATOM 884 C CA . ILE A 1 115 ? 7.462 2.588 -15.620 1.00 92.31 115 ILE A CA 1
ATOM 885 C C . ILE A 1 115 ? 8.631 2.831 -16.585 1.00 92.31 115 ILE A C 1
ATOM 887 O O . ILE A 1 115 ? 9.116 3.960 -16.657 1.00 92.31 115 ILE A O 1
ATOM 891 N N . ASN A 1 116 ? 9.085 1.807 -17.316 1.00 93.69 116 ASN A N 1
ATOM 892 C CA . ASN A 1 116 ? 10.270 1.861 -18.171 1.00 93.69 116 ASN A CA 1
ATOM 893 C C . ASN A 1 116 ? 10.021 2.752 -19.398 1.00 93.69 116 ASN A C 1
ATOM 895 O O . ASN A 1 116 ? 9.522 2.306 -20.428 1.00 93.69 116 ASN A O 1
ATOM 899 N N . ALA A 1 117 ? 10.338 4.042 -19.274 1.00 91.88 117 ALA A N 1
ATOM 900 C CA . ALA A 1 117 ? 10.152 5.008 -20.350 1.00 91.88 117 ALA A CA 1
ATOM 901 C C . ALA A 1 117 ? 11.053 4.754 -21.577 1.00 91.88 117 ALA A C 1
ATOM 903 O O . ALA A 1 117 ? 10.554 4.949 -22.685 1.00 91.88 117 ALA A O 1
ATOM 904 N N . PRO A 1 118 ? 12.317 4.301 -21.441 1.00 93.69 118 PRO A N 1
ATOM 905 C CA . PRO A 1 118 ? 13.125 3.884 -22.590 1.00 93.69 118 PRO A CA 1
ATOM 906 C C . PRO A 1 118 ? 12.487 2.792 -23.459 1.00 93.69 118 PRO A C 1
ATOM 908 O O . PRO A 1 118 ? 12.585 2.865 -24.679 1.00 93.69 118 PRO A O 1
ATOM 911 N N . GLU A 1 119 ? 11.804 1.815 -22.856 1.00 94.06 119 GLU A N 1
ATOM 912 C CA . GLU A 1 119 ? 11.138 0.732 -23.600 1.00 94.06 119 GLU A CA 1
ATOM 913 C C . GLU A 1 119 ? 9.722 1.101 -24.069 1.00 94.06 119 GLU A C 1
ATOM 915 O O . GLU A 1 119 ? 9.317 0.754 -25.176 1.00 94.06 119 GLU A O 1
ATOM 920 N N . LEU A 1 120 ? 8.948 1.800 -23.234 1.00 93.56 120 LEU A N 1
ATOM 921 C CA . LEU A 1 120 ? 7.526 2.078 -23.481 1.00 93.56 120 LEU A CA 1
ATOM 922 C C . LEU A 1 120 ? 7.256 3.428 -24.159 1.00 93.56 120 LEU A C 1
ATOM 924 O O . LEU A 1 120 ? 6.117 3.711 -24.548 1.00 93.56 120 LEU A O 1
ATOM 928 N N . GLY A 1 121 ? 8.259 4.301 -24.214 1.00 95.50 121 GLY A N 1
ATOM 929 C CA . GLY A 1 121 ? 8.077 5.734 -24.414 1.00 95.50 121 GLY A CA 1
ATOM 930 C C . GLY A 1 121 ? 7.402 6.421 -23.216 1.00 95.50 121 GLY A C 1
ATOM 931 O O . GLY A 1 121 ? 6.722 5.802 -22.390 1.00 95.50 121 GLY A O 1
ATOM 932 N N . TRP A 1 122 ? 7.537 7.749 -23.134 1.00 94.38 122 TRP A N 1
ATOM 933 C CA . TRP A 1 122 ? 6.955 8.545 -22.043 1.00 94.38 122 TRP A CA 1
ATOM 934 C C . TRP A 1 122 ? 5.436 8.417 -21.945 1.00 94.38 122 TRP A C 1
ATOM 936 O O . TRP A 1 122 ? 4.902 8.221 -20.855 1.00 94.38 122 TRP A O 1
ATOM 946 N N . ALA A 1 123 ? 4.737 8.459 -23.080 1.00 95.94 123 ALA A N 1
ATOM 947 C CA . ALA A 1 123 ? 3.286 8.306 -23.109 1.00 95.94 123 ALA A CA 1
ATOM 948 C C . ALA A 1 123 ? 2.838 6.925 -22.595 1.00 95.94 123 ALA A C 1
ATOM 950 O O . ALA A 1 123 ? 1.861 6.828 -21.850 1.00 95.94 123 ALA A O 1
ATOM 951 N N . GLY A 1 124 ? 3.566 5.859 -22.952 1.00 95.81 124 GLY A N 1
ATOM 952 C CA . GLY A 1 124 ? 3.279 4.500 -22.496 1.00 95.81 124 GLY A CA 1
ATOM 953 C C . GLY A 1 124 ? 3.512 4.327 -20.996 1.00 95.81 124 GLY A C 1
ATOM 954 O O . GLY A 1 124 ? 2.633 3.818 -20.299 1.00 95.81 124 GLY A O 1
ATOM 955 N N . SER A 1 125 ? 4.651 4.811 -20.495 1.00 95.06 125 SER A N 1
ATOM 956 C CA . SER A 1 125 ? 4.993 4.779 -19.067 1.00 95.06 125 SER A CA 1
ATOM 957 C C . SER A 1 125 ? 3.974 5.558 -18.220 1.00 95.06 125 SER A C 1
ATOM 959 O O . SER A 1 125 ? 3.398 5.007 -17.281 1.00 95.06 125 SER A O 1
ATOM 961 N N . ILE A 1 126 ? 3.633 6.794 -18.608 1.00 95.69 126 ILE A N 1
ATOM 962 C CA . ILE A 1 126 ? 2.638 7.615 -17.894 1.00 95.69 126 ILE A CA 1
ATOM 963 C C . ILE A 1 126 ? 1.266 6.936 -17.879 1.00 95.69 126 ILE A C 1
ATOM 965 O O . ILE A 1 126 ? 0.635 6.854 -16.825 1.00 95.69 126 ILE A O 1
ATOM 969 N N . ARG A 1 127 ? 0.803 6.404 -19.019 1.00 97.12 127 ARG A N 1
ATOM 970 C CA . ARG A 1 127 ? -0.475 5.679 -19.093 1.00 97.12 127 ARG A CA 1
ATOM 971 C C . ARG A 1 127 ? -0.505 4.506 -18.114 1.00 97.12 127 ARG A C 1
ATOM 973 O O . ARG A 1 127 ? -1.482 4.341 -17.387 1.00 97.12 127 ARG A O 1
ATOM 980 N N . ASN A 1 128 ? 0.555 3.705 -18.076 1.00 94.81 128 ASN A N 1
ATOM 981 C CA . ASN A 1 128 ? 0.633 2.547 -17.192 1.00 94.81 128 ASN A CA 1
ATOM 982 C C . ASN A 1 128 ? 0.674 2.954 -15.709 1.00 94.81 128 ASN A C 1
ATOM 984 O O . ASN A 1 128 ? -0.003 2.334 -14.890 1.00 94.81 128 ASN A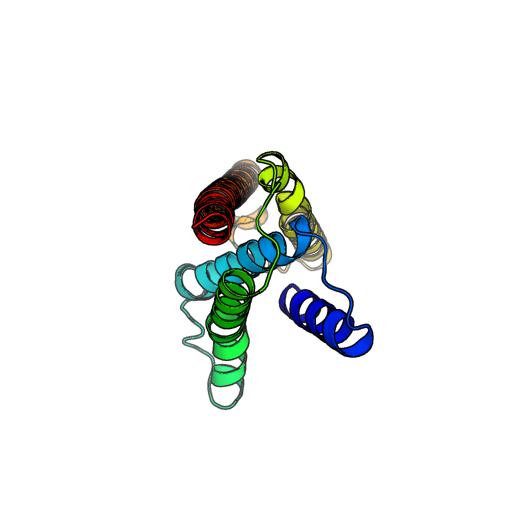 O 1
ATOM 988 N N . ILE A 1 129 ? 1.397 4.026 -15.368 1.00 94.75 129 ILE A N 1
ATOM 989 C CA . ILE A 1 129 ? 1.414 4.607 -14.016 1.00 94.75 129 ILE A CA 1
ATOM 990 C C . ILE A 1 129 ? 0.008 5.068 -13.601 1.00 94.75 129 ILE A C 1
ATOM 992 O O . ILE A 1 129 ? -0.429 4.791 -12.484 1.00 94.75 129 ILE A O 1
ATOM 996 N N . VAL A 1 130 ? -0.734 5.729 -14.496 1.00 96.94 130 VAL A N 1
ATOM 997 C CA . VAL A 1 130 ? -2.119 6.148 -14.230 1.00 96.94 130 VAL A CA 1
ATOM 998 C C . VAL A 1 130 ? -3.018 4.938 -13.981 1.00 96.94 130 VAL A C 1
ATOM 1000 O O . VAL A 1 130 ? -3.727 4.911 -12.977 1.00 96.94 130 VAL A O 1
ATOM 1003 N N . VAL A 1 131 ? -2.961 3.915 -14.840 1.00 94.75 131 VAL A N 1
ATOM 1004 C CA . VAL A 1 131 ? -3.736 2.672 -14.663 1.00 94.75 131 VAL A CA 1
ATOM 1005 C C . VAL A 1 131 ? -3.411 2.010 -13.322 1.00 94.75 131 VAL A C 1
ATOM 1007 O O . VAL A 1 131 ? -4.319 1.594 -12.602 1.00 94.75 131 VAL A O 1
ATOM 1010 N N . PHE A 1 132 ? -2.133 1.971 -12.949 1.00 92.88 132 PHE A N 1
ATOM 1011 C CA . PHE A 1 132 ? -1.679 1.450 -11.664 1.00 92.88 132 PHE A CA 1
ATOM 1012 C C . PHE A 1 132 ? -2.287 2.217 -10.476 1.00 92.88 132 PHE A C 1
ATOM 1014 O O . PHE A 1 132 ? -2.834 1.596 -9.563 1.00 92.88 132 PHE A O 1
ATOM 1021 N N . PHE A 1 133 ? -2.277 3.555 -10.496 1.00 96.12 133 PHE A N 1
ATOM 1022 C CA . PHE A 1 133 ? -2.902 4.351 -9.432 1.00 96.12 133 PHE A CA 1
ATOM 1023 C C . PHE A 1 133 ? -4.422 4.219 -9.389 1.00 96.12 133 PHE A C 1
ATOM 1025 O O . PHE A 1 133 ? -4.987 4.169 -8.297 1.00 96.12 133 PHE A O 1
ATOM 1032 N N . VAL A 1 134 ? -5.089 4.125 -10.542 1.00 96.56 134 VAL A N 1
ATOM 1033 C CA . VAL A 1 134 ? -6.537 3.882 -10.602 1.00 96.56 134 VAL A CA 1
ATOM 1034 C C . VAL A 1 134 ? -6.872 2.536 -9.964 1.00 96.56 134 VAL A C 1
ATOM 1036 O O . VAL A 1 134 ? -7.778 2.472 -9.136 1.00 96.56 134 VAL A O 1
ATOM 1039 N N . ALA A 1 135 ? -6.115 1.479 -10.265 1.00 93.50 135 ALA A N 1
ATOM 1040 C CA . ALA A 1 135 ? -6.308 0.170 -9.644 1.00 93.50 135 ALA A CA 1
ATOM 1041 C C . ALA A 1 135 ? -6.123 0.222 -8.115 1.00 93.50 135 ALA A C 1
ATOM 1043 O O . ALA A 1 135 ? -6.963 -0.292 -7.374 1.00 93.50 135 ALA A O 1
ATOM 1044 N N . PHE A 1 136 ? -5.078 0.904 -7.630 1.00 94.75 136 PHE A N 1
ATOM 1045 C CA . PHE A 1 136 ? -4.868 1.134 -6.194 1.00 94.75 136 PHE A CA 1
ATOM 1046 C C . PHE A 1 136 ? -6.027 1.895 -5.547 1.00 94.75 136 PHE A C 1
ATOM 1048 O O . PHE A 1 136 ? -6.489 1.528 -4.466 1.00 94.75 136 PHE A O 1
ATOM 1055 N N . TRP A 1 137 ? -6.504 2.948 -6.207 1.00 97.56 137 TRP A N 1
ATOM 1056 C CA . TRP A 1 137 ? -7.596 3.772 -5.711 1.00 97.56 137 TRP A CA 1
ATOM 1057 C C . TRP A 1 137 ? -8.897 2.974 -5.609 1.00 97.56 137 TRP A C 1
ATOM 1059 O O . TRP A 1 137 ? -9.534 2.988 -4.557 1.00 97.56 137 TRP A O 1
ATOM 1069 N N . LEU A 1 138 ? -9.248 2.211 -6.651 1.00 97.44 138 LEU A N 1
ATOM 1070 C CA . LEU A 1 138 ? -10.410 1.318 -6.650 1.00 97.44 138 LEU A CA 1
ATOM 1071 C C . LEU A 1 138 ? -10.311 0.262 -5.540 1.00 97.44 138 LEU A C 1
ATOM 1073 O O . LEU A 1 138 ? -11.279 0.057 -4.809 1.00 97.44 138 LEU A O 1
ATOM 1077 N N . GLY A 1 139 ? -9.137 -0.348 -5.346 1.00 95.94 139 GLY A N 1
ATOM 1078 C CA . GLY A 1 139 ? -8.895 -1.266 -4.229 1.00 95.94 139 GLY A CA 1
ATOM 1079 C C . GLY A 1 139 ? -9.102 -0.599 -2.865 1.00 95.94 139 GLY A C 1
ATOM 1080 O O . GLY A 1 139 ? -9.736 -1.168 -1.976 1.00 95.94 139 GLY A O 1
ATOM 1081 N N . GLY A 1 140 ? -8.646 0.648 -2.713 1.00 96.81 140 GLY A N 1
ATOM 1082 C CA . GLY A 1 140 ? -8.895 1.453 -1.519 1.00 96.81 140 GLY A CA 1
ATOM 1083 C C . GLY A 1 140 ? -10.381 1.731 -1.284 1.00 96.81 140 GLY A C 1
ATOM 1084 O O . GLY A 1 140 ? -10.845 1.625 -0.150 1.00 96.81 140 GLY A O 1
ATOM 1085 N N . LEU A 1 141 ? -11.150 2.031 -2.336 1.00 97.69 141 LEU A N 1
ATOM 1086 C CA . LEU A 1 141 ? -12.603 2.199 -2.235 1.00 97.69 141 LEU A CA 1
ATOM 1087 C C . LEU A 1 141 ? -13.284 0.905 -1.778 1.00 97.69 141 LEU A C 1
ATOM 1089 O O . LEU A 1 141 ? -14.092 0.945 -0.851 1.00 97.69 141 LEU A O 1
ATOM 1093 N N . VAL A 1 142 ? -12.929 -0.242 -2.365 1.00 96.81 142 VAL A N 1
ATOM 1094 C CA . VAL A 1 142 ? -13.456 -1.551 -1.944 1.00 96.81 142 VAL A CA 1
ATOM 1095 C C . VAL A 1 142 ? -13.172 -1.791 -0.463 1.00 96.81 142 VAL A C 1
ATOM 1097 O O . VAL A 1 142 ? -14.077 -2.146 0.290 1.00 96.81 142 VAL A O 1
ATOM 1100 N N . LEU A 1 143 ? -11.949 -1.519 -0.006 1.00 95.81 143 LEU A N 1
ATOM 1101 C CA . LEU A 1 143 ? -11.589 -1.706 1.396 1.00 95.81 143 LEU A CA 1
ATOM 1102 C C . LEU A 1 143 ? -12.368 -0.774 2.338 1.00 95.81 143 LEU A C 1
ATOM 1104 O O . LEU A 1 143 ? -12.806 -1.198 3.409 1.00 95.81 143 LEU A O 1
ATOM 1108 N N . VAL A 1 144 ? -12.603 0.480 1.936 1.00 96.38 144 VAL A N 1
ATOM 1109 C CA . VAL A 1 144 ? -13.456 1.406 2.696 1.00 96.38 144 VAL A CA 1
ATOM 1110 C C . VAL A 1 144 ? -14.906 0.917 2.738 1.00 96.38 144 VAL A C 1
ATOM 1112 O O . VAL A 1 144 ? -15.541 1.002 3.792 1.00 96.38 144 VAL A O 1
ATOM 1115 N N . ALA A 1 145 ? -15.433 0.388 1.632 1.00 95.75 145 ALA A N 1
ATOM 1116 C CA . ALA A 1 145 ? -16.774 -0.188 1.579 1.00 95.75 145 ALA A CA 1
ATOM 1117 C C . ALA A 1 145 ? -16.910 -1.370 2.551 1.00 95.75 145 ALA A C 1
ATOM 1119 O O . ALA A 1 145 ? -17.849 -1.404 3.348 1.00 95.75 145 ALA A O 1
ATOM 1120 N N . LEU A 1 146 ? -15.928 -2.279 2.551 1.00 94.88 146 LEU A N 1
ATOM 1121 C CA . LEU A 1 146 ? -15.856 -3.414 3.474 1.00 94.88 146 LEU A CA 1
ATOM 1122 C C . LEU A 1 146 ? -15.807 -2.950 4.933 1.00 94.88 146 LEU A C 1
ATOM 1124 O O . LEU A 1 146 ? -16.602 -3.410 5.750 1.00 94.88 146 LEU A O 1
ATOM 1128 N N . ALA A 1 147 ? -14.946 -1.981 5.258 1.00 93.88 147 ALA A N 1
ATOM 1129 C CA . ALA A 1 147 ? -14.847 -1.426 6.609 1.00 93.88 147 ALA A CA 1
ATOM 1130 C C . ALA A 1 147 ? -16.176 -0.821 7.087 1.00 93.88 147 ALA A C 1
ATOM 1132 O O . ALA A 1 147 ? -16.572 -0.996 8.238 1.00 93.88 147 ALA A O 1
ATOM 1133 N N . LYS A 1 148 ? -16.895 -0.123 6.198 1.00 92.81 148 LYS A N 1
ATOM 1134 C CA . LYS A 1 148 ? -18.213 0.446 6.503 1.00 92.81 148 LYS A CA 1
ATOM 1135 C C . LYS A 1 148 ? -19.288 -0.622 6.682 1.00 92.81 148 LYS A C 1
ATOM 1137 O O . LYS A 1 148 ? -20.160 -0.426 7.520 1.00 92.81 148 LYS A O 1
ATOM 1142 N N . GLY A 1 149 ? -19.250 -1.705 5.907 1.00 91.12 149 GLY A N 1
ATOM 1143 C CA . GLY A 1 149 ? -20.156 -2.843 6.073 1.00 91.12 149 GLY A CA 1
ATOM 1144 C C . GLY A 1 149 ? -19.945 -3.536 7.418 1.00 91.12 149 GLY A C 1
ATOM 1145 O O . GLY A 1 149 ? -20.885 -3.677 8.193 1.00 91.12 149 GLY A O 1
ATOM 1146 N N . LEU A 1 150 ? -18.693 -3.868 7.737 1.00 88.56 150 LEU A N 1
ATOM 1147 C CA . LEU A 1 150 ? -18.317 -4.524 8.994 1.00 88.56 150 LEU A CA 1
ATOM 1148 C C . LEU A 1 150 ? -18.584 -3.641 10.220 1.00 88.56 150 LEU A C 1
ATOM 1150 O O . LEU A 1 150 ? -19.130 -4.108 11.212 1.00 88.56 150 LEU A O 1
ATOM 1154 N N . GLY A 1 151 ? -18.291 -2.341 10.136 1.00 81.62 151 GLY A N 1
ATOM 1155 C CA . GLY A 1 151 ? -18.545 -1.406 11.234 1.00 81.62 151 GLY A CA 1
ATOM 1156 C C . GLY A 1 151 ? -20.030 -1.129 11.507 1.00 81.62 151 GLY A C 1
ATOM 1157 O O . GLY A 1 151 ? -20.351 -0.544 12.538 1.00 81.62 151 GLY A O 1
ATOM 1158 N N . ARG A 1 152 ? -20.946 -1.498 10.597 1.00 78.19 152 ARG A N 1
ATOM 1159 C CA . ARG A 1 152 ? -22.394 -1.505 10.877 1.00 78.19 152 ARG A CA 1
ATOM 1160 C C . ARG A 1 152 ? -22.767 -2.733 11.705 1.00 78.19 152 ARG A C 1
ATOM 1162 O O . ARG A 1 152 ? -23.376 -2.576 12.751 1.00 78.19 152 ARG A O 1
ATOM 1169 N N . TRP A 1 153 ? -22.281 -3.909 11.307 1.00 63.38 153 TRP A N 1
ATOM 1170 C CA . TRP A 1 153 ? -22.471 -5.161 12.047 1.00 63.38 153 TRP A CA 1
ATOM 1171 C C . TRP A 1 153 ? -21.950 -5.099 13.487 1.00 63.38 153 TRP A C 1
ATOM 1173 O O . TRP A 1 153 ? -22.648 -5.513 14.406 1.00 63.38 153 TRP A O 1
ATOM 1183 N N . GLU A 1 154 ? -20.757 -4.531 13.696 1.00 74.00 154 GLU A N 1
ATOM 1184 C CA . GLU A 1 154 ? -20.179 -4.340 15.038 1.00 74.00 154 GLU A CA 1
ATOM 1185 C C . GLU A 1 154 ? -21.065 -3.453 15.935 1.00 74.00 154 GLU A C 1
ATOM 1187 O O . GLU A 1 154 ? -21.096 -3.635 17.149 1.00 74.00 154 GLU A O 1
ATOM 1192 N N . ARG A 1 155 ? -21.795 -2.492 15.351 1.00 69.19 155 ARG A N 1
ATOM 1193 C CA . ARG A 1 155 ? -22.716 -1.618 16.092 1.00 69.19 155 ARG A CA 1
ATOM 1194 C C . ARG A 1 155 ? -24.047 -2.298 16.386 1.00 69.19 155 ARG A C 1
ATOM 1196 O O . ARG A 1 155 ? -24.552 -2.142 17.489 1.00 69.19 155 ARG A O 1
ATOM 1203 N N . ASP A 1 156 ? -24.595 -3.028 15.421 1.00 71.56 156 ASP A N 1
ATOM 1204 C CA . ASP A 1 156 ? -25.911 -3.659 15.547 1.00 71.56 156 ASP A CA 1
ATOM 1205 C C . ASP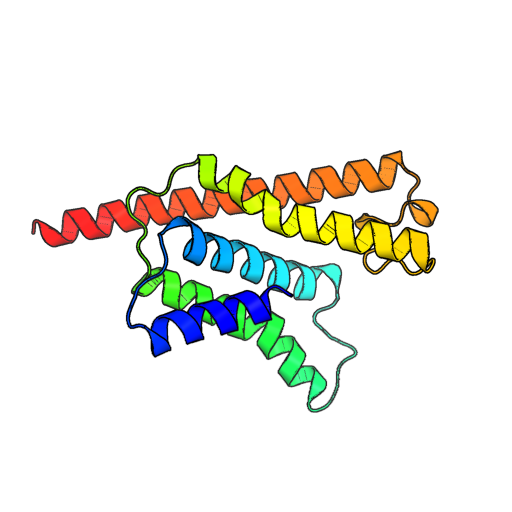 A 1 156 ? -25.870 -4.843 16.535 1.00 71.56 156 ASP A C 1
ATOM 1207 O O . ASP A 1 156 ? -26.792 -5.017 17.324 1.00 71.56 156 ASP A O 1
ATOM 1211 N N . GLY A 1 157 ? -24.764 -5.598 16.576 1.00 61.06 157 GLY A N 1
ATOM 1212 C CA . GLY A 1 157 ? -24.557 -6.685 17.542 1.00 61.06 157 GLY A CA 1
ATOM 1213 C C . GLY A 1 157 ? -24.248 -6.237 18.978 1.00 61.06 157 GLY A C 1
ATOM 1214 O O . GLY A 1 157 ? -24.311 -7.055 19.886 1.00 61.06 157 GLY A O 1
ATOM 1215 N N . ALA A 1 158 ? -23.919 -4.960 19.202 1.00 60.03 158 ALA A N 1
ATOM 1216 C CA . ALA A 1 158 ? -23.683 -4.400 20.538 1.00 60.03 158 ALA A CA 1
ATOM 1217 C C . ALA A 1 158 ? -24.958 -3.836 21.200 1.00 60.03 158 ALA A C 1
ATOM 1219 O O . ALA A 1 158 ? -24.910 -3.411 22.353 1.00 60.03 158 ALA A O 1
ATOM 1220 N N . VAL A 1 159 ? -26.075 -3.782 20.465 1.00 55.09 159 VAL A N 1
ATOM 1221 C CA . VAL A 1 159 ? -27.371 -3.237 20.919 1.00 55.09 159 VAL A CA 1
ATOM 1222 C C . VAL A 1 159 ? -28.419 -4.352 21.116 1.00 55.09 159 VAL A C 1
ATOM 1224 O O . VAL A 1 159 ? -29.534 -4.067 21.549 1.00 55.09 159 VAL A O 1
ATOM 1227 N N . GLY A 1 160 ? -28.071 -5.609 20.809 1.00 43.22 160 GLY A N 1
ATOM 1228 C CA . GLY A 1 160 ? -28.936 -6.790 20.936 1.00 43.22 160 GLY A CA 1
ATOM 1229 C C . GLY A 1 160 ? -28.718 -7.596 22.208 1.00 43.22 160 GLY A C 1
ATOM 1230 O O . GLY A 1 160 ? -27.596 -7.545 22.759 1.00 43.22 160 GLY A O 1
#

Foldseek 3Di:
DLVVVVVVQVVCCVVPVDADPQLRLLLSLLVLQVQLVCCVPVVVVPPVDDDVRNVVSCCSNPVSSVVSVVCCLPPNQLPPDDLCSLVVSLVVVVVVLVVQVVCCVVPVDRPDPLQNCVVLNPVSNVVSVVVVSVVSSVSSNVSNVVSVVSVVVVVVVVVD

Organism: NCBI:txid2705421

pLDDT: mean 90.1, std 8.57, range [43.22, 97.69]

Secondary structure (DSSP, 8-state):
-HHHHHHHHHHHHHHH-PPPPTHHHHHHHHHHHHHHHHHHHTSGGGTT--HHHHHHHHIIII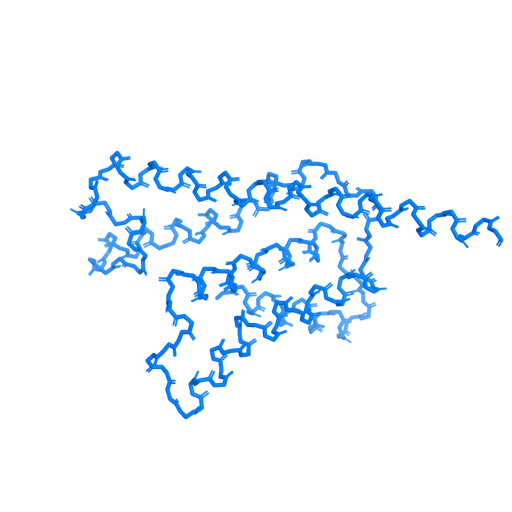IHHHHHHHHHHHHS--TT--TTHHHHTTHHHHHHHHHHHHHHHHHS--S-GGG-HHHHHHHHHHHHHHHHHHHHHHHHHHHHHHHHHHHHHHHHTT--

Sequence (160 aa):
MTNWLVTASFLWMAATGCGLGRLWPAGLVLWTAILGLVFFTLLGGGAATEGIGWWIARGHHAVIPVAVALWWLGFAPKTGLAWRAALVWLGWPALYVAIAMVWGFASGFWPYGFINAPELGWAGSIRNIVVFFVAFWLGGLVLVALAKGLGRWERDGAVG

Radius of gyration: 17.71 Å; chains: 1; bounding box: 50×33×48 Å